Protein AF-A0A9X2CP56-F1 (afdb_monomer_lite)

Foldseek 3Di:
DLLVVLVVVVVVVLQVQLVCCCVVVVDDSVVSSVVLDPPDPPDPSVVVVVVSVVSNVVSVVVVVVVVVVVVVVVVVVD

Radius of gyration: 18.18 Å; chains: 1; bounding box: 40×24×51 Å

Organism: NCBI:txid2917993

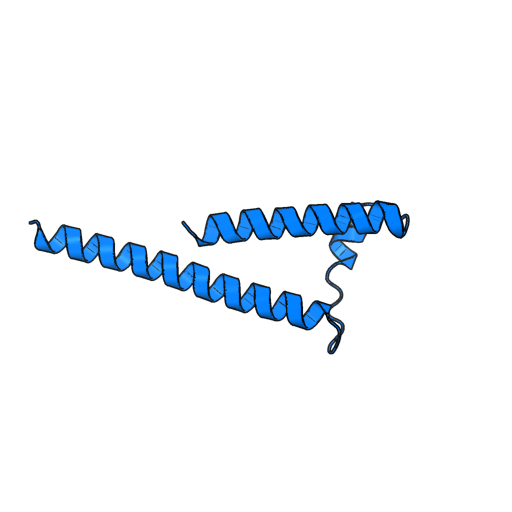Structure (mmCIF, N/CA/C/O backbone):
data_AF-A0A9X2CP56-F1
#
_entry.id   AF-A0A9X2CP56-F1
#
loop_
_atom_site.group_PDB
_atom_site.id
_atom_site.type_symbol
_atom_site.label_atom_id
_atom_site.label_alt_id
_atom_site.label_comp_id
_atom_site.label_asym_id
_atom_site.label_entity_id
_atom_site.label_seq_id
_atom_site.pdbx_PDB_ins_code
_atom_site.Cartn_x
_atom_site.Cartn_y
_atom_site.Cartn_z
_atom_site.occupancy
_atom_site.B_iso_or_equiv
_atom_site.auth_seq_id
_atom_site.auth_comp_id
_atom_site.auth_asym_id
_atom_site.auth_atom_id
_atom_site.pdbx_PDB_model_num
ATOM 1 N N . MET A 1 1 ? -12.585 8.346 10.594 1.00 81.94 1 MET A N 1
ATOM 2 C CA . MET A 1 1 ? -12.315 6.901 10.478 1.00 81.94 1 MET A CA 1
ATOM 3 C C . MET A 1 1 ? -10.906 6.727 9.970 1.00 81.94 1 MET A C 1
ATOM 5 O O . MET A 1 1 ? -10.605 7.138 8.852 1.00 81.94 1 MET A O 1
ATOM 9 N N . VAL A 1 2 ? -10.038 6.213 10.829 1.00 86.00 2 VAL A N 1
ATOM 10 C CA . VAL A 1 2 ? -8.610 6.001 10.572 1.00 86.00 2 VAL A CA 1
ATOM 11 C C . VAL A 1 2 ? -8.407 5.046 9.394 1.00 86.00 2 VAL A C 1
ATOM 13 O O . VAL A 1 2 ? -7.517 5.266 8.576 1.00 86.00 2 VAL A O 1
ATOM 16 N N . THR A 1 3 ? -9.287 4.055 9.231 1.00 88.31 3 THR A N 1
ATOM 17 C CA . THR A 1 3 ? -9.287 3.138 8.078 1.00 88.31 3 THR A CA 1
ATOM 18 C C . THR A 1 3 ? -9.435 3.851 6.736 1.00 88.31 3 THR A C 1
ATOM 20 O O . THR A 1 3 ? -8.722 3.531 5.789 1.00 88.31 3 THR A O 1
ATOM 23 N N . LEU A 1 4 ? -10.319 4.847 6.643 1.00 86.25 4 LEU A N 1
ATOM 24 C CA . LEU A 1 4 ? -10.538 5.601 5.407 1.00 86.25 4 LEU A CA 1
ATOM 25 C C . LEU A 1 4 ? -9.286 6.404 5.035 1.00 86.25 4 LEU A C 1
ATOM 27 O O . LEU A 1 4 ? -8.838 6.358 3.892 1.00 86.25 4 LEU A O 1
ATOM 31 N N . ILE A 1 5 ? -8.682 7.081 6.016 1.00 90.62 5 ILE A N 1
ATOM 32 C CA . ILE A 1 5 ? -7.437 7.839 5.819 1.00 90.62 5 ILE A CA 1
ATOM 33 C C . ILE A 1 5 ? -6.308 6.903 5.376 1.00 90.62 5 ILE A C 1
ATOM 35 O O . ILE A 1 5 ? -5.585 7.223 4.433 1.00 90.62 5 ILE A O 1
ATOM 39 N N . PHE A 1 6 ? -6.195 5.726 5.998 1.00 90.44 6 PHE A N 1
ATOM 40 C CA . PHE A 1 6 ? -5.232 4.703 5.600 1.00 90.44 6 PHE A CA 1
ATOM 41 C C . PHE A 1 6 ? -5.397 4.311 4.123 1.00 90.44 6 PHE A C 1
ATOM 43 O O . PHE A 1 6 ? -4.419 4.312 3.379 1.00 90.44 6 PHE A O 1
ATOM 50 N N . PHE A 1 7 ? -6.629 4.053 3.670 1.00 89.06 7 PHE A N 1
ATOM 51 C CA . PHE A 1 7 ? -6.904 3.729 2.267 1.00 89.06 7 PHE A CA 1
ATOM 52 C C . PHE A 1 7 ? -6.537 4.864 1.308 1.00 89.06 7 PHE A C 1
ATOM 54 O O . PHE A 1 7 ? -5.924 4.609 0.274 1.00 89.06 7 PHE A O 1
ATOM 61 N N . VAL A 1 8 ? -6.872 6.111 1.644 1.00 92.31 8 VAL A N 1
ATOM 62 C CA . VAL A 1 8 ? -6.548 7.275 0.804 1.00 92.31 8 VAL A CA 1
ATOM 63 C C . VAL A 1 8 ? -5.037 7.427 0.640 1.00 92.31 8 VAL A C 1
ATOM 65 O O . VAL A 1 8 ? -4.554 7.603 -0.480 1.00 92.31 8 VAL A O 1
ATOM 68 N N . ILE A 1 9 ? -4.280 7.309 1.733 1.00 91.50 9 ILE A N 1
ATOM 69 C CA . ILE A 1 9 ? -2.814 7.373 1.696 1.00 91.50 9 ILE A CA 1
ATOM 70 C C . ILE A 1 9 ? -2.252 6.209 0.873 1.00 91.50 9 ILE A C 1
ATOM 72 O O . ILE A 1 9 ? -1.398 6.425 0.014 1.00 91.50 9 ILE A O 1
ATOM 76 N N . PHE A 1 10 ? -2.761 4.993 1.084 1.00 87.62 10 PHE A N 1
ATOM 77 C CA . PHE A 1 10 ? -2.310 3.798 0.375 1.00 87.62 10 PHE A CA 1
ATOM 78 C C . PHE A 1 10 ? -2.527 3.899 -1.143 1.00 87.62 10 PHE A C 1
ATOM 80 O O . PHE A 1 10 ? -1.601 3.664 -1.920 1.00 87.62 10 PHE A O 1
ATOM 87 N N . VAL A 1 11 ? -3.720 4.317 -1.578 1.00 89.62 11 VAL A N 1
ATOM 88 C CA . VAL A 1 11 ? -4.027 4.533 -3.001 1.00 89.62 11 VAL A CA 1
ATOM 89 C C . VAL A 1 11 ? -3.158 5.646 -3.584 1.00 89.62 11 VAL A C 1
ATOM 91 O O . VAL A 1 11 ? -2.608 5.482 -4.671 1.00 89.62 11 VAL A O 1
ATOM 94 N N . SER A 1 12 ? -2.968 6.747 -2.853 1.00 91.88 12 SER A N 1
ATOM 95 C CA . SER A 1 12 ? -2.126 7.862 -3.308 1.00 91.88 12 SER A CA 1
ATOM 96 C C . SER A 1 12 ? -0.675 7.423 -3.517 1.00 91.88 12 SER A C 1
ATOM 98 O O . SER A 1 12 ? -0.075 7.741 -4.542 1.00 91.88 12 SER A O 1
ATOM 100 N N . MET A 1 13 ? -0.122 6.634 -2.590 1.00 88.69 13 MET A N 1
ATOM 101 C CA . MET A 1 13 ? 1.217 6.057 -2.736 1.00 88.69 13 MET A CA 1
ATOM 102 C C . MET A 1 13 ? 1.324 5.130 -3.949 1.00 88.69 13 MET A C 1
ATOM 104 O O . MET A 1 13 ? 2.308 5.219 -4.683 1.00 88.69 13 MET A O 1
ATOM 108 N N . MET A 1 14 ? 0.323 4.278 -4.199 1.00 85.88 14 MET A N 1
ATOM 109 C CA . MET A 1 14 ? 0.319 3.410 -5.383 1.00 85.88 14 MET A CA 1
ATOM 110 C C . MET A 1 14 ? 0.281 4.206 -6.688 1.00 85.88 14 MET A C 1
ATOM 112 O O . MET A 1 14 ? 1.015 3.874 -7.614 1.00 85.88 14 MET A O 1
ATOM 116 N N . LEU A 1 15 ? -0.519 5.273 -6.766 1.00 89.31 15 LEU A N 1
ATOM 117 C CA . LEU A 1 15 ? -0.570 6.133 -7.954 1.00 89.31 15 LEU A CA 1
ATOM 118 C C . LEU A 1 15 ? 0.776 6.820 -8.211 1.00 89.31 15 LEU A C 1
ATOM 120 O O . LEU A 1 15 ? 1.239 6.856 -9.350 1.00 89.31 15 LEU A O 1
ATOM 124 N N . VAL A 1 16 ? 1.431 7.315 -7.157 1.00 90.31 16 VAL A N 1
ATOM 125 C CA . VAL A 1 16 ? 2.766 7.920 -7.257 1.00 90.31 16 VAL A CA 1
ATOM 126 C C . VAL A 1 16 ? 3.801 6.891 -7.719 1.00 90.31 16 VAL A C 1
ATOM 128 O O . VAL A 1 16 ? 4.578 7.183 -8.626 1.00 90.31 16 VAL A O 1
ATOM 131 N N . MET A 1 17 ? 3.788 5.674 -7.163 1.00 84.69 17 MET A N 1
ATOM 132 C CA . MET A 1 17 ? 4.665 4.587 -7.620 1.00 84.69 17 MET A CA 1
ATOM 133 C C . MET A 1 17 ? 4.417 4.224 -9.084 1.00 84.69 17 MET A C 1
ATOM 135 O O . MET A 1 17 ? 5.372 4.119 -9.844 1.00 84.69 17 MET A O 1
ATOM 139 N N . ALA A 1 18 ? 3.156 4.095 -9.503 1.00 85.06 18 ALA A N 1
ATOM 140 C CA . ALA A 1 18 ? 2.814 3.776 -10.887 1.00 85.06 18 ALA A CA 1
ATOM 141 C C . ALA A 1 18 ? 3.283 4.869 -11.854 1.00 85.06 18 ALA A C 1
ATOM 143 O O . ALA A 1 18 ? 3.722 4.569 -12.964 1.00 85.06 18 ALA A O 1
ATOM 144 N N . MET A 1 19 ? 3.230 6.133 -11.422 1.00 88.06 19 MET A N 1
ATOM 145 C CA . MET A 1 19 ? 3.729 7.265 -12.196 1.00 88.06 19 MET A CA 1
ATOM 146 C C . MET A 1 19 ? 5.253 7.214 -12.338 1.00 88.06 19 MET A C 1
ATOM 148 O O . MET A 1 19 ? 5.764 7.374 -13.445 1.00 88.06 19 MET A O 1
ATOM 152 N N . PHE A 1 20 ? 5.980 6.935 -11.250 1.00 87.75 20 PHE A N 1
ATOM 153 C CA . PHE A 1 20 ? 7.428 6.730 -11.313 1.00 87.75 20 PHE A CA 1
ATOM 154 C C . PHE A 1 20 ? 7.795 5.550 -12.209 1.00 87.75 20 PHE A C 1
ATOM 156 O O . PHE A 1 20 ? 8.676 5.696 -13.052 1.00 87.75 20 PHE A O 1
ATOM 163 N N . ASP A 1 21 ? 7.099 4.420 -12.090 1.00 82.81 21 ASP A N 1
ATOM 164 C CA . ASP A 1 21 ? 7.373 3.245 -12.914 1.00 82.81 21 ASP A CA 1
ATOM 165 C C . ASP A 1 21 ? 7.106 3.515 -14.400 1.00 82.81 21 ASP A C 1
ATOM 167 O O . ASP A 1 21 ? 7.886 3.098 -15.256 1.00 82.81 21 ASP A O 1
ATOM 171 N N . ALA A 1 22 ? 6.051 4.270 -14.717 1.00 86.50 22 ALA A N 1
ATOM 172 C CA . ALA A 1 22 ? 5.753 4.664 -16.090 1.00 86.50 22 ALA A CA 1
ATOM 173 C C . ALA A 1 22 ? 6.830 5.587 -16.685 1.00 86.50 22 ALA A C 1
ATOM 175 O O . ALA A 1 22 ? 7.226 5.410 -17.836 1.00 86.50 22 ALA A O 1
ATOM 176 N N . ILE A 1 23 ? 7.338 6.544 -15.902 1.00 87.56 23 ILE A N 1
ATOM 177 C CA . ILE A 1 23 ? 8.366 7.494 -16.354 1.00 87.56 23 ILE A CA 1
ATOM 178 C C . ILE A 1 23 ? 9.739 6.818 -16.464 1.00 87.56 23 ILE A C 1
ATOM 180 O O . ILE A 1 23 ? 10.450 7.031 -17.442 1.00 87.56 23 ILE A O 1
ATOM 184 N N . ILE A 1 24 ? 10.124 6.014 -15.471 1.00 87.19 24 ILE A N 1
ATOM 185 C CA . ILE A 1 24 ? 11.467 5.426 -15.374 1.00 87.19 24 ILE A CA 1
ATOM 186 C C . ILE A 1 24 ? 11.615 4.223 -16.307 1.00 87.19 24 ILE A C 1
ATOM 188 O O . ILE A 1 24 ? 12.626 4.104 -16.994 1.00 87.19 24 ILE A O 1
ATOM 192 N N . TYR A 1 25 ? 10.623 3.328 -16.337 1.00 84.50 25 TYR A N 1
ATOM 193 C CA . TYR A 1 25 ? 10.688 2.085 -17.114 1.00 84.50 25 TYR A CA 1
ATOM 194 C C . TYR A 1 25 ? 9.952 2.168 -18.455 1.00 84.50 25 TYR A C 1
ATOM 196 O O . TYR A 1 25 ? 9.915 1.178 -19.184 1.00 84.50 25 TYR A O 1
ATOM 204 N N . GLY A 1 26 ? 9.350 3.318 -18.785 1.00 83.69 26 GLY A N 1
ATOM 205 C CA . GLY A 1 26 ? 8.643 3.537 -20.051 1.00 83.69 26 GLY A CA 1
ATOM 206 C C . GLY A 1 26 ? 7.389 2.675 -20.229 1.00 83.69 26 GLY A C 1
ATOM 207 O O . GLY A 1 26 ? 6.910 2.516 -21.351 1.00 83.69 26 GLY A O 1
ATOM 208 N N . ARG A 1 27 ? 6.871 2.079 -19.147 1.00 82.38 27 ARG A N 1
ATOM 209 C CA . ARG A 1 27 ? 5.683 1.219 -19.191 1.00 82.38 27 ARG A CA 1
ATOM 210 C C . ARG A 1 27 ? 4.398 2.051 -19.174 1.00 82.38 27 ARG A C 1
ATOM 212 O O . ARG A 1 27 ? 4.361 3.111 -18.547 1.00 82.38 27 ARG A O 1
ATOM 219 N N . PRO A 1 28 ? 3.315 1.584 -19.815 1.00 85.44 28 PRO A N 1
ATOM 220 C CA . PRO A 1 28 ? 2.031 2.256 -19.712 1.00 85.44 28 PRO A CA 1
ATOM 221 C C . PRO A 1 28 ? 1.549 2.272 -18.257 1.00 85.44 28 PRO A C 1
ATOM 223 O O . PRO A 1 28 ? 1.634 1.271 -17.552 1.00 85.44 28 PRO A O 1
ATOM 226 N N . PHE A 1 29 ? 0.988 3.400 -17.816 1.00 80.88 29 PHE A N 1
ATOM 227 C CA . PHE A 1 29 ? 0.591 3.632 -16.420 1.00 80.88 29 PHE A CA 1
ATOM 228 C C . PHE A 1 29 ? -0.306 2.527 -15.834 1.00 80.88 29 PHE A C 1
ATOM 230 O O . PHE A 1 29 ? -0.100 2.088 -14.704 1.00 80.88 29 PHE A O 1
ATOM 237 N N . LEU A 1 30 ? -1.277 2.040 -16.614 1.00 80.38 30 LEU A N 1
ATOM 238 C CA . LEU A 1 30 ? -2.160 0.946 -16.196 1.00 80.38 30 LEU A CA 1
ATOM 239 C C . LEU A 1 30 ? -1.403 -0.374 -16.009 1.00 80.38 30 LEU A C 1
ATOM 241 O O . LEU A 1 30 ? -1.714 -1.136 -15.097 1.00 80.38 30 LEU A O 1
ATOM 245 N N . GLU A 1 31 ? -0.392 -0.629 -16.838 1.00 80.06 31 GLU A N 1
ATOM 246 C CA . GLU A 1 31 ? 0.462 -1.807 -16.714 1.00 80.06 31 GLU A CA 1
ATOM 247 C C . GLU A 1 31 ? 1.377 -1.688 -15.489 1.00 80.06 31 GLU A C 1
ATOM 249 O O . GLU A 1 31 ? 1.525 -2.654 -14.744 1.00 80.06 31 GLU A O 1
ATOM 254 N N . SER A 1 32 ? 1.895 -0.487 -15.204 1.00 80.38 32 SER A N 1
ATOM 255 C CA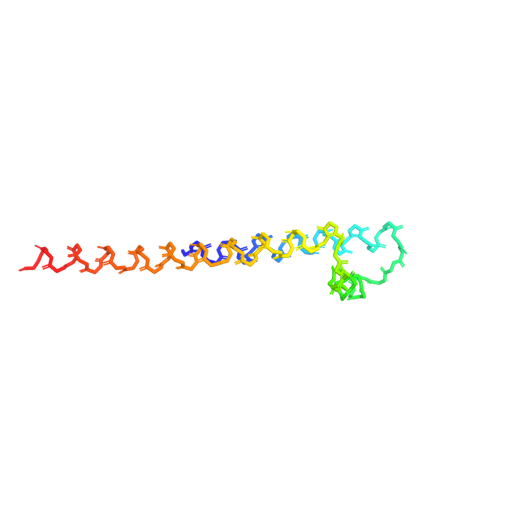 . SER A 1 32 ? 2.668 -0.200 -13.990 1.00 80.38 32 SER A CA 1
ATOM 256 C C . SER A 1 32 ? 1.875 -0.498 -12.716 1.00 80.38 32 SER A C 1
ATOM 258 O O . SER A 1 32 ? 2.424 -1.094 -11.798 1.00 80.38 32 SER A O 1
ATOM 260 N N . ILE A 1 33 ? 0.571 -0.190 -12.662 1.00 78.38 33 ILE A N 1
ATOM 261 C CA . ILE A 1 33 ? -0.274 -0.526 -11.497 1.00 78.38 33 ILE A CA 1
ATOM 262 C C . ILE A 1 33 ? -0.311 -2.039 -11.247 1.00 78.38 33 ILE A C 1
ATOM 264 O O . ILE A 1 33 ? -0.155 -2.484 -10.110 1.00 78.38 33 ILE A O 1
ATOM 268 N N . VAL A 1 34 ? -0.480 -2.840 -12.300 1.00 76.12 34 VAL A N 1
ATOM 269 C CA . VAL A 1 34 ? -0.506 -4.309 -12.190 1.00 76.12 34 VAL A CA 1
ATOM 270 C C . VAL A 1 34 ? 0.883 -4.853 -11.825 1.00 76.12 34 VAL A C 1
ATOM 272 O O . VAL A 1 34 ? 1.001 -5.834 -11.091 1.00 76.12 34 VAL A O 1
ATOM 275 N N . HIS A 1 35 ? 1.945 -4.181 -12.272 1.00 73.19 35 HIS A N 1
ATOM 276 C CA . HIS A 1 35 ? 3.337 -4.567 -12.029 1.00 73.19 35 HIS A CA 1
ATOM 277 C C . HIS A 1 35 ? 3.923 -4.095 -10.689 1.00 73.19 35 HIS A C 1
ATOM 279 O O . HIS A 1 35 ? 5.026 -4.515 -10.318 1.00 73.19 35 HIS A O 1
ATOM 285 N N . ILE A 1 36 ? 3.195 -3.275 -9.928 1.00 70.19 36 ILE A N 1
ATOM 286 C CA . ILE A 1 36 ? 3.537 -2.963 -8.532 1.00 70.19 36 ILE A CA 1
ATOM 287 C C . ILE A 1 36 ? 3.358 -4.205 -7.645 1.00 70.19 36 ILE A C 1
ATOM 289 O O . ILE A 1 36 ? 4.085 -4.361 -6.663 1.00 70.19 36 ILE A O 1
ATOM 293 N N . TYR A 1 37 ? 2.463 -5.129 -8.020 1.00 65.94 37 TYR A N 1
ATOM 294 C CA . TYR A 1 37 ? 2.062 -6.269 -7.188 1.00 65.94 37 TYR A CA 1
ATOM 295 C C . TYR A 1 37 ? 2.466 -7.693 -7.649 1.00 65.94 37 TYR A C 1
ATOM 297 O O . TYR A 1 37 ? 1.753 -8.640 -7.308 1.00 65.94 37 TYR A O 1
ATOM 305 N N . PRO A 1 38 ? 3.588 -7.955 -8.355 1.00 62.38 38 PRO A N 1
ATOM 306 C CA . PRO A 1 38 ? 4.103 -9.313 -8.427 1.00 62.38 38 PRO A CA 1
ATOM 307 C C . PRO A 1 38 ? 4.622 -9.686 -7.034 1.00 62.38 38 PRO A C 1
ATOM 309 O O . PRO A 1 38 ? 5.586 -9.109 -6.522 1.00 62.38 38 PRO A O 1
ATOM 312 N N . PHE A 1 39 ? 3.926 -10.625 -6.394 1.00 57.94 39 PHE A N 1
ATOM 313 C CA . PHE A 1 39 ? 4.301 -11.227 -5.117 1.00 57.94 39 PHE A CA 1
ATOM 314 C C . PHE A 1 39 ? 5.542 -12.112 -5.309 1.00 57.94 39 PHE A C 1
ATOM 316 O O . PHE A 1 39 ? 5.474 -13.337 -5.317 1.00 57.94 39 PHE A O 1
ATOM 323 N N . GLU A 1 40 ? 6.701 -11.488 -5.484 1.00 65.62 40 GLU A N 1
ATOM 324 C CA . GLU A 1 40 ? 7.976 -12.193 -5.419 1.00 65.62 40 GLU A CA 1
ATOM 325 C C . GLU A 1 40 ? 8.373 -12.356 -3.950 1.00 65.62 40 GLU A C 1
ATOM 327 O O . GLU A 1 40 ? 8.762 -11.395 -3.274 1.00 65.62 40 GLU A O 1
ATOM 332 N N . LEU A 1 41 ? 8.234 -13.586 -3.450 1.00 63.94 41 LEU A N 1
ATOM 333 C CA . LEU A 1 41 ? 8.611 -13.971 -2.092 1.00 63.94 41 LEU A CA 1
ATOM 334 C C . LEU A 1 41 ? 10.094 -13.659 -1.837 1.00 63.94 41 LEU A C 1
ATOM 336 O O . LEU A 1 41 ? 10.968 -14.108 -2.573 1.00 63.94 41 LEU A O 1
ATOM 340 N N . GLY A 1 42 ? 10.373 -12.903 -0.772 1.00 64.88 42 GLY A N 1
ATOM 341 C CA . GLY A 1 42 ? 11.738 -12.566 -0.347 1.00 64.88 42 GLY A CA 1
ATOM 342 C C . GLY A 1 42 ? 12.261 -11.222 -0.862 1.00 64.88 42 GLY A C 1
ATOM 343 O O . GLY A 1 42 ? 13.388 -10.842 -0.550 1.00 64.88 42 GLY A O 1
ATOM 344 N N . THR A 1 43 ? 11.451 -10.460 -1.599 1.00 75.06 43 THR A N 1
ATOM 345 C CA . THR A 1 43 ? 11.823 -9.111 -2.049 1.00 75.06 43 THR A CA 1
ATOM 346 C C . THR A 1 43 ? 11.404 -8.029 -1.047 1.00 75.06 43 THR A C 1
ATOM 348 O O . THR A 1 43 ? 10.56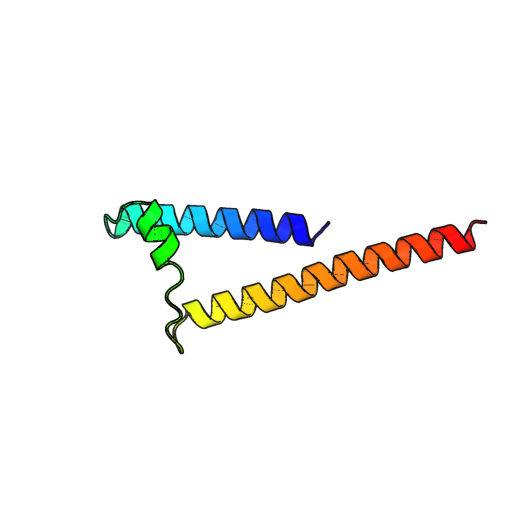5 -8.237 -0.163 1.00 75.06 43 THR A O 1
ATOM 351 N N . ARG A 1 44 ? 11.939 -6.809 -1.206 1.00 71.88 44 ARG A N 1
ATOM 352 C CA . ARG A 1 44 ? 11.499 -5.630 -0.429 1.00 71.88 44 ARG A CA 1
ATOM 353 C C . ARG A 1 44 ? 9.993 -5.360 -0.575 1.00 71.88 44 ARG A C 1
ATOM 355 O O . ARG A 1 44 ? 9.394 -4.809 0.343 1.00 71.88 44 ARG A O 1
ATOM 362 N N . ARG A 1 45 ? 9.375 -5.790 -1.684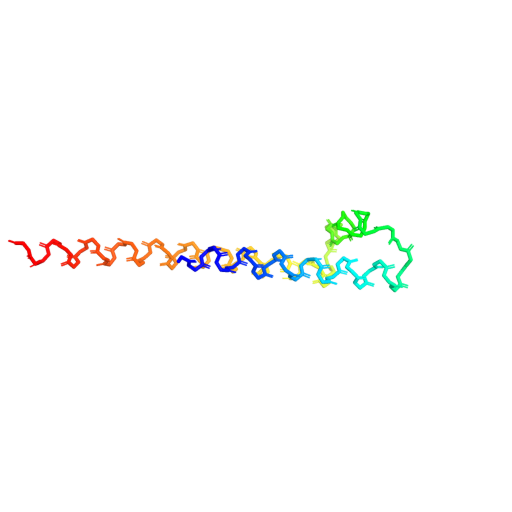 1.00 73.00 45 ARG A N 1
ATOM 363 C CA . ARG A 1 45 ? 7.934 -5.642 -1.944 1.00 73.00 45 ARG A CA 1
ATOM 364 C C . ARG A 1 45 ? 7.098 -6.431 -0.934 1.00 73.00 45 ARG A C 1
ATOM 366 O O . ARG A 1 45 ? 6.159 -5.878 -0.375 1.00 73.00 45 ARG A O 1
ATOM 373 N N . THR A 1 46 ? 7.514 -7.651 -0.582 1.00 79.19 46 THR A N 1
ATOM 374 C CA . THR A 1 46 ? 6.854 -8.463 0.460 1.00 79.19 46 THR A CA 1
ATOM 375 C C . THR A 1 46 ? 6.815 -7.780 1.829 1.00 79.19 46 THR A C 1
ATOM 377 O O . THR A 1 46 ? 5.810 -7.877 2.527 1.00 79.19 46 THR A O 1
ATOM 380 N N . ILE A 1 47 ? 7.878 -7.060 2.210 1.00 81.62 47 ILE A N 1
ATOM 381 C CA . ILE A 1 47 ? 7.938 -6.333 3.491 1.00 81.62 47 ILE A CA 1
ATOM 382 C C . ILE A 1 47 ? 6.922 -5.189 3.500 1.00 81.62 47 ILE A C 1
ATOM 384 O O . ILE A 1 47 ? 6.190 -5.020 4.474 1.00 81.62 47 ILE A O 1
ATOM 388 N N . VAL A 1 48 ? 6.846 -4.428 2.405 1.00 81.81 48 VAL A N 1
ATOM 389 C CA . VAL A 1 48 ? 5.893 -3.318 2.260 1.00 81.81 48 VAL A CA 1
ATOM 390 C C . VAL A 1 48 ? 4.456 -3.837 2.296 1.00 81.81 48 VAL A C 1
ATOM 392 O O . VAL A 1 48 ? 3.626 -3.284 3.015 1.00 81.81 48 VAL A O 1
ATOM 395 N N . THR A 1 49 ? 4.167 -4.936 1.596 1.00 81.44 49 THR A N 1
ATOM 396 C CA . THR A 1 49 ? 2.839 -5.561 1.616 1.00 81.44 49 THR A CA 1
ATOM 397 C C . THR A 1 49 ? 2.473 -6.087 3.003 1.00 81.44 49 THR A C 1
ATOM 399 O O . THR A 1 49 ? 1.367 -5.833 3.476 1.00 81.44 49 THR A O 1
ATOM 402 N N . ALA A 1 50 ? 3.396 -6.756 3.699 1.00 85.44 50 ALA A N 1
ATOM 403 C CA . ALA A 1 50 ? 3.164 -7.224 5.065 1.00 85.44 50 ALA A CA 1
ATOM 404 C C . ALA A 1 50 ? 2.886 -6.056 6.027 1.00 85.44 50 ALA A C 1
ATOM 406 O O . ALA A 1 50 ? 1.930 -6.105 6.800 1.00 85.44 50 ALA A O 1
ATOM 407 N N . ALA A 1 51 ? 3.665 -4.975 5.936 1.00 87.19 51 ALA A N 1
ATOM 408 C CA . ALA A 1 51 ? 3.448 -3.771 6.731 1.00 87.19 51 ALA A CA 1
ATOM 409 C C . ALA A 1 51 ? 2.095 -3.108 6.423 1.00 87.19 51 ALA A C 1
ATOM 411 O O . ALA A 1 51 ? 1.405 -2.678 7.347 1.00 87.19 51 ALA A O 1
ATOM 412 N N . ALA A 1 52 ? 1.677 -3.072 5.153 1.00 85.88 52 ALA A N 1
ATOM 413 C CA . ALA A 1 52 ? 0.369 -2.554 4.759 1.00 85.88 52 ALA A CA 1
ATOM 414 C C . ALA A 1 52 ? -0.781 -3.383 5.359 1.00 85.88 52 ALA A C 1
ATOM 416 O O . ALA A 1 52 ? -1.738 -2.811 5.879 1.00 85.88 52 ALA A O 1
ATOM 417 N N . VAL A 1 53 ? -0.672 -4.716 5.362 1.00 89.69 53 VAL A N 1
ATOM 418 C CA . VAL A 1 53 ? -1.670 -5.602 5.989 1.00 89.69 53 VAL A CA 1
ATOM 419 C C . VAL A 1 53 ? -1.746 -5.365 7.499 1.00 89.69 53 VAL A C 1
ATOM 421 O O . VAL A 1 53 ? -2.839 -5.206 8.041 1.00 89.69 53 VAL A O 1
ATOM 424 N N . VAL A 1 54 ? -0.602 -5.284 8.184 1.00 92.75 54 VAL A N 1
ATOM 425 C CA . VAL A 1 54 ? -0.565 -4.998 9.629 1.00 92.75 54 VAL A CA 1
ATOM 426 C C . VAL A 1 54 ? -1.161 -3.619 9.929 1.00 92.75 54 VAL A C 1
ATOM 428 O O . VAL A 1 54 ? -1.993 -3.494 10.826 1.00 92.75 54 VAL A O 1
ATOM 431 N N . GLY A 1 55 ? -0.799 -2.595 9.152 1.00 90.00 55 GLY A N 1
ATOM 432 C CA . GLY A 1 55 ? -1.340 -1.241 9.291 1.00 90.00 55 GLY A CA 1
ATOM 433 C C . GLY A 1 55 ? -2.857 -1.184 9.105 1.00 90.00 55 GLY A C 1
ATOM 434 O O . GLY A 1 55 ? -3.542 -0.527 9.889 1.00 90.00 55 GLY A O 1
ATOM 435 N N . LEU A 1 56 ? -3.395 -1.932 8.137 1.00 91.31 56 LEU A N 1
ATOM 436 C CA . LEU A 1 56 ? -4.835 -2.059 7.919 1.00 91.31 56 LEU A CA 1
ATOM 437 C C . LEU A 1 56 ? -5.536 -2.671 9.142 1.00 91.31 56 LEU A C 1
ATOM 439 O O . LEU A 1 56 ? -6.535 -2.126 9.610 1.00 91.31 56 LEU A O 1
ATOM 443 N N . LEU A 1 57 ? -5.008 -3.774 9.686 1.00 92.69 57 LEU A N 1
ATOM 444 C CA . LEU A 1 57 ? -5.576 -4.431 10.869 1.00 92.69 57 LEU A CA 1
ATOM 445 C C . LEU A 1 57 ? -5.596 -3.495 12.083 1.00 92.69 57 LEU A C 1
ATOM 447 O O . LEU A 1 57 ? -6.600 -3.424 12.792 1.00 92.69 57 LEU A O 1
ATOM 451 N N . VAL A 1 58 ? -4.520 -2.733 12.292 1.00 93.06 58 VAL A N 1
ATOM 452 C CA . VAL A 1 58 ? -4.434 -1.740 13.371 1.00 93.06 58 VAL A CA 1
ATOM 453 C C . VAL A 1 58 ? -5.431 -0.600 13.156 1.00 93.06 58 VAL A C 1
ATOM 455 O O . VAL A 1 58 ? -6.130 -0.222 14.093 1.00 93.06 58 VAL A O 1
ATOM 458 N N . ALA A 1 59 ? -5.552 -0.075 11.934 1.00 90.94 59 ALA A N 1
ATOM 459 C CA . ALA A 1 59 ? -6.506 0.987 11.623 1.00 90.94 59 ALA A CA 1
ATOM 460 C C . ALA A 1 59 ? -7.957 0.542 11.871 1.00 90.94 59 ALA A C 1
ATOM 462 O O . ALA A 1 59 ? -8.739 1.290 12.459 1.00 90.94 59 ALA A O 1
ATOM 463 N N . ILE A 1 60 ? -8.296 -0.693 11.479 1.00 91.31 60 ILE A N 1
ATOM 464 C CA . ILE A 1 60 ? -9.598 -1.309 11.760 1.00 91.31 60 ILE A CA 1
ATOM 465 C C . ILE A 1 60 ? -9.809 -1.399 13.271 1.00 91.31 60 ILE A C 1
ATOM 467 O O . ILE A 1 60 ? -10.833 -0.940 13.770 1.00 91.31 60 ILE A O 1
ATOM 471 N N . TYR A 1 61 ? -8.837 -1.938 14.009 1.00 92.69 61 TYR A N 1
ATOM 472 C CA . TYR A 1 61 ? -8.925 -2.062 15.463 1.00 92.69 61 TYR A CA 1
ATOM 473 C C . TYR A 1 61 ? -9.164 -0.712 16.156 1.00 92.69 61 TYR A C 1
ATOM 475 O O . TYR A 1 61 ? -10.018 -0.625 17.037 1.00 92.69 61 TYR A O 1
ATOM 483 N N . ILE A 1 62 ? -8.468 0.347 15.732 1.00 91.06 62 ILE A N 1
ATOM 484 C CA . ILE A 1 62 ? -8.647 1.701 16.274 1.00 91.06 62 ILE A CA 1
ATOM 485 C C . ILE A 1 62 ? -10.066 2.212 16.007 1.00 91.06 62 ILE A C 1
ATOM 487 O O . ILE A 1 62 ? -10.724 2.661 16.941 1.00 91.06 62 ILE A O 1
ATOM 491 N N . ASP A 1 63 ? -10.568 2.095 14.775 1.00 88.75 63 ASP A N 1
ATOM 492 C CA . ASP A 1 63 ? -11.933 2.532 14.449 1.00 88.75 63 ASP A CA 1
ATOM 493 C C . ASP A 1 63 ? -13.003 1.719 15.205 1.00 88.75 63 ASP A C 1
ATOM 495 O O . ASP A 1 63 ? -14.043 2.263 15.583 1.00 88.75 63 ASP A O 1
ATOM 499 N N . TYR A 1 64 ? -12.766 0.426 15.457 1.00 88.50 64 TYR A N 1
ATOM 500 C CA . TYR A 1 64 ? -13.651 -0.401 16.285 1.00 88.50 64 TYR A CA 1
ATOM 501 C C . TYR A 1 64 ? -13.618 0.003 17.760 1.00 88.50 64 TYR A C 1
ATOM 503 O O . TYR A 1 64 ? -14.677 0.071 18.389 1.00 88.50 64 TYR A O 1
ATOM 511 N N . LYS A 1 65 ? -12.430 0.278 18.309 1.00 89.12 65 LYS A N 1
ATOM 512 C CA . LYS A 1 65 ? -12.266 0.741 19.690 1.00 89.12 65 LYS A CA 1
ATOM 513 C C . LYS A 1 65 ? -12.950 2.092 19.898 1.00 89.12 65 LYS A C 1
ATOM 515 O O . LYS A 1 65 ? -13.759 2.217 20.808 1.00 89.12 65 LYS A O 1
ATOM 520 N N . ASP A 1 66 ? -12.713 3.051 19.008 1.00 88.25 66 ASP A N 1
ATOM 521 C CA . ASP A 1 66 ? -13.289 4.398 19.101 1.00 88.25 66 ASP A CA 1
ATOM 522 C C . ASP A 1 66 ? -14.830 4.362 19.063 1.00 88.25 66 ASP A C 1
ATOM 524 O O . ASP A 1 66 ? -15.513 5.018 19.849 1.00 88.25 66 ASP A O 1
ATOM 528 N N . LYS A 1 67 ? -15.410 3.484 18.230 1.00 85.56 67 LYS A N 1
ATOM 529 C CA . LYS A 1 67 ? -16.862 3.232 18.213 1.00 85.56 67 LYS A CA 1
ATOM 530 C C . LYS A 1 67 ? -17.396 2.593 19.495 1.00 85.56 67 LYS A C 1
ATOM 532 O O . LYS A 1 67 ? -18.573 2.783 19.807 1.00 85.56 67 LYS A O 1
ATOM 537 N N . LYS A 1 68 ? -16.597 1.779 20.190 1.00 82.88 68 LYS A N 1
ATOM 538 C CA . LYS A 1 68 ? -16.992 1.156 21.460 1.00 82.88 68 LYS A CA 1
ATOM 539 C C . LYS A 1 68 ? -16.979 2.192 22.585 1.00 82.8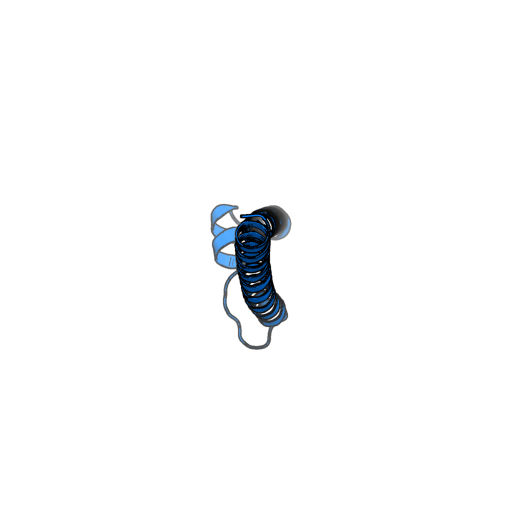8 68 LYS A C 1
ATOM 541 O O . LYS A 1 68 ? -17.978 2.314 23.290 1.00 82.88 68 LYS A O 1
ATOM 546 N N . ASP A 1 69 ? -15.913 2.980 22.671 1.00 81.25 69 ASP A N 1
ATOM 547 C CA . ASP A 1 69 ? -15.726 4.003 23.704 1.00 81.25 69 ASP A CA 1
ATOM 5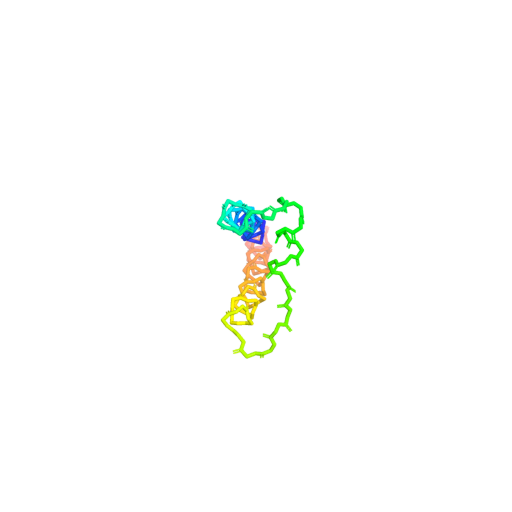48 C C . ASP A 1 69 ? -16.822 5.091 23.618 1.00 81.25 69 ASP A C 1
ATOM 550 O O . ASP A 1 69 ? -17.396 5.492 24.633 1.00 81.25 69 ASP A O 1
ATOM 554 N N . GLN A 1 70 ? -17.227 5.485 22.400 1.00 78.75 70 GLN A N 1
ATOM 555 C CA . GLN A 1 70 ? -18.343 6.421 22.185 1.00 78.75 70 GLN A CA 1
ATOM 556 C C . GLN A 1 70 ? -19.709 5.874 22.645 1.00 78.75 70 GLN A C 1
ATOM 558 O O . GLN A 1 70 ? -20.557 6.638 23.113 1.00 78.75 70 GLN A O 1
ATOM 563 N N . LYS A 1 71 ? -19.950 4.558 22.532 1.00 73.50 71 LYS A N 1
ATOM 564 C CA . LYS A 1 71 ? -21.204 3.933 22.996 1.00 73.50 71 LYS A CA 1
ATOM 565 C C . LYS A 1 71 ? -21.272 3.851 24.519 1.00 73.50 71 LYS A C 1
ATOM 567 O O . LYS A 1 71 ? -22.334 4.099 25.086 1.00 73.50 71 LYS A O 1
ATOM 572 N N . GLU A 1 72 ? -20.159 3.529 25.175 1.00 70.12 72 GLU A N 1
ATOM 573 C CA . GLU A 1 72 ? -20.089 3.484 26.640 1.00 70.12 72 GLU A CA 1
ATOM 574 C C . GLU A 1 72 ? -20.304 4.883 27.242 1.00 70.12 72 GLU A C 1
ATOM 576 O O . GLU A 1 72 ? -21.144 5.041 28.129 1.00 70.12 72 GLU A O 1
ATOM 581 N N . GLN A 1 73 ? -19.682 5.929 26.683 1.00 65.56 73 GLN A N 1
ATOM 582 C CA . GLN A 1 73 ? -19.898 7.316 27.126 1.00 65.56 73 GLN A CA 1
ATOM 583 C C . GLN A 1 73 ? -21.349 7.802 26.958 1.00 65.56 73 GLN A C 1
ATOM 585 O O . GLN A 1 73 ? -21.842 8.549 27.802 1.00 65.56 73 GLN A O 1
ATOM 590 N N . GLN A 1 74 ? -22.067 7.360 25.920 1.00 61.00 74 GLN A N 1
ATOM 591 C CA . GLN A 1 74 ? -23.494 7.676 25.757 1.00 61.00 74 GLN A CA 1
ATOM 592 C C . GLN A 1 74 ? -24.407 6.925 26.737 1.00 61.00 74 GLN A C 1
ATOM 594 O O . GLN A 1 74 ? -25.476 7.434 27.066 1.00 61.00 74 GLN A O 1
ATOM 599 N N . SER A 1 75 ? -24.016 5.734 27.202 1.00 62.62 75 SER A N 1
ATOM 600 C CA . SER A 1 75 ? -24.789 4.973 28.197 1.00 62.62 75 SER A CA 1
ATOM 601 C C . SER A 1 75 ? -24.626 5.473 29.633 1.00 62.62 75 SER A C 1
ATOM 603 O O . SER A 1 75 ? -25.547 5.317 30.420 1.00 62.62 75 SER A O 1
ATOM 605 N N . VAL A 1 76 ? -23.489 6.093 29.968 1.00 64.00 76 VAL A N 1
ATOM 606 C CA . VAL A 1 76 ? -23.215 6.630 31.316 1.00 64.00 76 VAL A CA 1
ATOM 607 C C . VAL A 1 76 ? -23.880 7.995 31.541 1.00 64.00 76 VAL A C 1
ATOM 609 O O . VAL A 1 76 ? -24.090 8.398 32.679 1.00 64.00 76 VAL A O 1
ATOM 612 N N . ASN A 1 77 ? -24.231 8.707 30.466 1.00 55.56 77 ASN A N 1
ATOM 613 C CA . ASN A 1 77 ? -24.840 10.041 30.522 1.00 55.56 77 ASN A CA 1
ATOM 614 C C . ASN A 1 77 ? -26.379 10.025 30.343 1.00 55.56 77 ASN A C 1
ATOM 616 O O . ASN A 1 77 ? -26.967 11.053 30.004 1.00 55.56 77 ASN A O 1
ATOM 620 N N . LYS A 1 78 ? -27.017 8.858 30.511 1.00 47.56 78 LYS A N 1
ATOM 621 C CA . LYS A 1 78 ? -28.476 8.648 30.543 1.00 47.56 78 LYS A CA 1
ATOM 622 C C . LYS A 1 78 ? -28.895 8.148 31.915 1.00 47.56 78 LYS A C 1
ATOM 624 O O . LYS A 1 78 ? -30.002 8.543 32.337 1.00 47.56 78 LYS A O 1
#

Sequence (78 aa):
MVTLIFFVIFVSMMLVMAMFDAIIYGRPFLESIVHIYPFELGTRRTIVTAAAVVGLLVAIYIDYKDKKDQKEQQSVNK

Secondary structure (DSSP, 8-state):
-HHHHHHHHHHHHHHHHHHHHHHHH---HHHHHHHT----TTSHHHHHHHHHHHHHHHHHHHHHHHHHHHHHHHHHT-

pLDDT: mean 81.37, std 10.32, range [47.56, 93.06]